Protein AF-A0A3L7AKA6-F1 (afdb_monomer_lite)

Sequence (116 aa):
MRHGKTFGLSLFLLAAGTGGALAQATVVTPLQQQYITAYVAQNPVPAATYGSEFDPTVGAVVPETVVLNQFAVRQEENRNWDGGQDAVRSMLYFVTPTQQTVLVEPGTRRVVYVMR

pLDDT: mean 75.62, std 17.77, range [39.47, 94.5]

Organism: NCBI:txid60216

Secondary structure (DSSP, 8-state):
-----------------------------HHHHHHHHHHHHHS--PBPP--TT----TTPBPPTTS--EE----TTS-SS--SSHHHHHT-EEEE-TTS-EEEE-TTT-BEEEEE-

Foldseek 3Di:
DDDDDDDDDDDPDPPPPPPDPDPDQPDQDPVLLVVVVVQCVVVPDDAWDDDPVDDQDAFGADDPSTDWAARDDDPPPPPDDDPNVPVRRQWIWHAHPVRWIFTAHPPRSGTNDIHD

Structure (mmCIF, N/CA/C/O backbone):
data_AF-A0A3L7AKA6-F1
#
_entry.id   AF-A0A3L7AKA6-F1
#
loop_
_atom_site.group_PDB
_atom_site.id
_atom_site.type_symbol
_atom_site.label_atom_id
_atom_site.label_alt_id
_atom_site.label_comp_id
_atom_site.label_asym_id
_atom_site.label_entity_id
_atom_site.label_seq_id
_atom_site.pdbx_PDB_ins_code
_atom_site.Cartn_x
_atom_site.Cartn_y
_atom_site.Cartn_z
_atom_site.occupancy
_atom_site.B_iso_or_equiv
_atom_site.auth_seq_id
_atom_site.auth_comp_id
_atom_site.auth_asym_id
_atom_site.auth_atom_id
_atom_site.pdbx_PDB_model_num
ATOM 1 N N . MET A 1 1 ? -1.048 -74.569 -35.627 1.00 39.47 1 MET A N 1
ATOM 2 C CA . MET A 1 1 ? 0.080 -74.972 -34.758 1.00 39.47 1 MET A CA 1
ATOM 3 C C . MET A 1 1 ? 0.859 -73.724 -34.345 1.00 39.47 1 MET A C 1
ATOM 5 O O . MET A 1 1 ? 1.254 -72.997 -35.239 1.00 39.47 1 MET A O 1
ATOM 9 N N . ARG A 1 2 ? 1.057 -73.546 -33.022 1.00 42.59 2 ARG A N 1
ATOM 10 C CA . ARG A 1 2 ? 2.069 -72.730 -32.289 1.00 42.59 2 ARG A CA 1
ATOM 11 C C . ARG A 1 2 ? 2.033 -71.195 -32.455 1.00 42.59 2 ARG A C 1
ATOM 13 O O . ARG A 1 2 ? 2.271 -70.686 -33.534 1.00 42.59 2 ARG A O 1
ATOM 20 N N . HIS A 1 3 ? 1.562 -70.484 -31.415 1.00 45.81 3 HIS A N 1
ATOM 21 C CA . HIS A 1 3 ? 2.339 -69.732 -30.387 1.00 45.81 3 HIS A CA 1
ATOM 22 C C . HIS A 1 3 ? 2.945 -68.435 -30.950 1.00 45.81 3 HIS A C 1
ATOM 24 O O . HIS A 1 3 ? 3.654 -68.492 -31.937 1.00 45.81 3 HIS A O 1
ATOM 30 N N . GLY A 1 4 ? 2.788 -67.233 -30.401 1.00 47.38 4 GLY A N 1
ATOM 31 C CA . GLY A 1 4 ? 2.322 -66.716 -29.114 1.00 47.38 4 GLY A CA 1
ATOM 32 C C . GLY A 1 4 ? 3.017 -65.353 -28.911 1.00 47.38 4 GLY A C 1
ATOM 33 O O . GLY A 1 4 ? 4.075 -65.156 -29.507 1.00 47.38 4 GLY A O 1
ATOM 34 N N . LYS A 1 5 ? 2.444 -64.432 -28.117 1.00 48.31 5 LYS A N 1
ATOM 35 C CA . LYS A 1 5 ? 3.134 -63.476 -27.209 1.00 48.31 5 LYS A CA 1
ATOM 36 C C . LYS A 1 5 ? 2.204 -62.329 -26.778 1.00 48.31 5 LYS A C 1
ATOM 38 O O . LYS A 1 5 ? 1.792 -61.494 -27.570 1.00 48.31 5 LYS A O 1
ATOM 43 N N . THR A 1 6 ? 1.921 -62.334 -25.482 1.00 60.50 6 THR A N 1
ATOM 44 C CA . THR A 1 6 ? 1.419 -61.263 -24.610 1.00 60.50 6 THR A CA 1
ATOM 45 C C . THR A 1 6 ? 2.328 -60.032 -24.596 1.00 60.50 6 THR A C 1
ATOM 47 O O . THR A 1 6 ? 3.526 -60.231 -24.456 1.00 60.50 6 THR A O 1
ATOM 50 N N . PHE A 1 7 ? 1.775 -58.813 -24.625 1.00 50.44 7 PHE A N 1
ATOM 51 C CA . PHE A 1 7 ? 2.332 -57.538 -24.110 1.00 50.44 7 PHE A CA 1
ATOM 52 C C . PHE A 1 7 ? 1.209 -56.482 -24.249 1.00 50.44 7 PHE A C 1
ATOM 54 O O . PHE A 1 7 ? 0.573 -56.445 -25.292 1.00 50.44 7 PHE A O 1
ATOM 61 N N . GLY A 1 8 ? 0.846 -55.617 -23.303 1.00 48.53 8 GLY A N 1
ATOM 62 C CA . GLY A 1 8 ? 1.309 -55.325 -21.951 1.00 48.53 8 GLY A CA 1
ATOM 63 C C . GLY A 1 8 ? 0.275 -54.411 -21.261 1.00 48.53 8 GLY A C 1
ATOM 64 O O . GLY A 1 8 ? -0.566 -53.807 -21.925 1.00 48.53 8 GLY A O 1
ATOM 65 N N . LEU A 1 9 ? 0.308 -54.346 -19.926 1.00 53.34 9 LEU A N 1
ATOM 66 C CA . LEU A 1 9 ? -0.502 -53.419 -19.127 1.00 53.34 9 LEU A CA 1
ATOM 67 C C . LEU A 1 9 ? -0.090 -51.967 -19.426 1.00 53.34 9 LEU A C 1
ATOM 69 O O . LEU A 1 9 ? 1.036 -51.577 -19.122 1.00 53.34 9 LEU A O 1
ATOM 73 N N . SER A 1 10 ? -1.006 -51.149 -19.940 1.00 51.91 10 SER A N 1
ATOM 74 C CA . SER A 1 10 ? -0.857 -49.691 -19.916 1.00 51.91 10 SER A CA 1
ATOM 75 C C . SER A 1 10 ? -1.377 -49.159 -18.582 1.00 51.91 10 SER A C 1
ATOM 77 O O . SER A 1 10 ? -2.581 -49.073 -18.352 1.00 51.91 10 SER A O 1
ATOM 79 N N . LEU A 1 11 ? -0.447 -48.823 -17.691 1.00 61.94 11 LEU A N 1
ATOM 80 C CA . LEU A 1 11 ? -0.711 -48.093 -16.458 1.00 61.94 11 LEU A CA 1
ATOM 81 C C . LEU A 1 11 ? -1.055 -46.636 -16.818 1.00 61.94 11 LEU A C 1
ATOM 83 O O . LEU A 1 11 ? -0.178 -45.870 -17.211 1.00 61.94 11 LEU A O 1
ATOM 87 N N . PHE A 1 12 ? -2.327 -46.249 -16.706 1.00 64.12 12 PHE A N 1
ATOM 88 C CA . PHE A 1 12 ? -2.735 -44.842 -16.745 1.00 64.12 12 PHE A CA 1
ATOM 89 C C . PHE A 1 12 ? -2.310 -44.183 -15.424 1.00 64.12 12 PHE A C 1
ATOM 91 O O . PHE A 1 12 ? -2.991 -44.303 -14.408 1.00 64.12 12 PHE A O 1
ATOM 98 N N . LEU A 1 13 ? -1.153 -43.518 -15.414 1.00 62.97 13 LEU A N 1
ATOM 99 C CA . LEU A 1 13 ? -0.748 -42.661 -14.301 1.00 62.97 13 LEU A CA 1
ATOM 100 C C . LEU A 1 13 ? -1.628 -41.401 -14.305 1.00 62.97 13 LEU A C 1
ATOM 102 O O . LEU A 1 13 ? -1.461 -40.521 -15.148 1.00 62.97 13 LEU A O 1
ATOM 106 N N . LEU A 1 14 ? -2.566 -41.316 -13.356 1.00 60.94 14 LEU A N 1
ATOM 107 C CA . LEU A 1 14 ? -3.240 -40.067 -13.001 1.00 60.94 14 LEU A CA 1
ATOM 108 C C . LEU A 1 14 ? -2.202 -39.124 -12.375 1.00 60.94 14 LEU A C 1
ATOM 110 O O . LEU A 1 14 ? -1.887 -39.221 -11.189 1.00 60.94 14 LEU A O 1
ATOM 114 N N . ALA A 1 15 ? -1.670 -38.200 -13.169 1.00 59.66 15 ALA A N 1
ATOM 115 C CA . ALA A 1 15 ? -0.958 -37.050 -12.637 1.00 59.66 15 ALA A CA 1
ATOM 116 C C . ALA A 1 15 ? -1.995 -36.079 -12.056 1.00 59.66 15 ALA A C 1
ATOM 118 O O . ALA A 1 15 ? -2.556 -35.243 -12.764 1.00 59.66 15 ALA A O 1
ATOM 119 N N . ALA A 1 16 ? -2.281 -36.211 -10.760 1.00 57.88 16 ALA A N 1
ATOM 120 C CA . ALA A 1 16 ? -2.965 -35.175 -10.001 1.00 57.88 16 ALA A CA 1
ATOM 121 C C . ALA A 1 16 ? -2.021 -33.968 -9.897 1.00 57.88 16 ALA A C 1
ATOM 123 O O . ALA A 1 16 ? -1.215 -33.854 -8.977 1.00 57.88 16 ALA A O 1
ATOM 124 N N . GLY A 1 17 ? -2.072 -33.093 -10.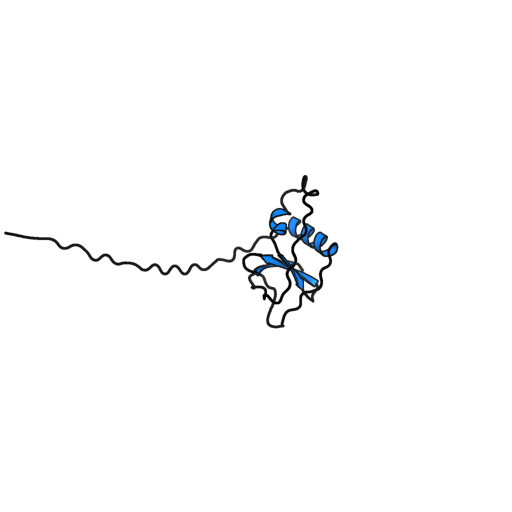899 1.00 52.66 17 GLY A N 1
ATOM 125 C CA . GLY A 1 17 ? -1.391 -31.811 -10.866 1.00 52.66 17 GLY A CA 1
ATOM 126 C C . GLY A 1 17 ? -2.106 -30.889 -9.889 1.00 52.66 17 GLY A C 1
ATOM 127 O O . GLY A 1 17 ? -3.002 -30.147 -10.278 1.00 52.66 17 GLY A O 1
ATOM 128 N N . THR A 1 18 ? -1.720 -30.909 -8.616 1.00 53.66 18 THR A N 1
ATOM 129 C CA . THR A 1 18 ? -1.999 -29.783 -7.722 1.00 53.66 18 THR A CA 1
ATOM 130 C C . THR A 1 18 ? -1.116 -28.623 -8.163 1.00 53.66 18 THR A C 1
ATOM 132 O O . THR A 1 18 ? 0.030 -28.495 -7.734 1.00 53.66 18 THR A O 1
ATOM 135 N N . GLY A 1 19 ? -1.631 -27.804 -9.078 1.00 48.94 19 GLY A N 1
ATOM 136 C CA . GLY A 1 19 ? -1.033 -26.523 -9.424 1.00 48.94 19 GLY A CA 1
ATOM 137 C C . GLY A 1 19 ? -1.149 -25.577 -8.234 1.00 48.94 19 GLY A C 1
ATOM 138 O O . GLY A 1 19 ? -2.153 -24.887 -8.083 1.00 48.94 19 GLY A O 1
ATOM 139 N N . GLY A 1 20 ? -0.138 -25.558 -7.368 1.00 48.19 20 GLY A N 1
ATOM 140 C CA . GLY A 1 20 ? 0.042 -24.467 -6.420 1.00 48.19 20 GLY A CA 1
ATOM 141 C C . GLY A 1 20 ? 0.395 -23.208 -7.204 1.00 48.19 20 GLY A C 1
ATOM 142 O O . GLY A 1 20 ? 1.470 -23.132 -7.796 1.00 48.19 20 GLY A O 1
ATOM 143 N N . ALA A 1 21 ? -0.511 -22.233 -7.248 1.00 54.56 21 ALA A N 1
ATOM 144 C CA . ALA A 1 21 ? -0.204 -20.915 -7.782 1.00 54.56 21 ALA A CA 1
ATOM 145 C C . ALA A 1 21 ? 0.854 -20.265 -6.877 1.00 54.56 21 ALA A C 1
ATOM 147 O O . ALA A 1 21 ? 0.551 -19.830 -5.765 1.00 54.56 21 ALA A O 1
ATOM 148 N N . LEU A 1 22 ? 2.108 -20.240 -7.329 1.00 41.81 22 LEU A N 1
ATOM 149 C CA . LEU A 1 22 ? 3.159 -19.472 -6.673 1.00 41.81 22 LEU A CA 1
ATOM 150 C C . LEU A 1 22 ? 2.824 -17.989 -6.857 1.00 41.81 22 LEU A C 1
ATOM 152 O O . LEU A 1 22 ? 2.813 -17.488 -7.981 1.00 41.81 22 LEU A O 1
ATOM 156 N N . ALA A 1 23 ? 2.514 -17.306 -5.755 1.00 49.56 23 ALA A N 1
ATOM 157 C CA . ALA A 1 23 ? 2.336 -15.863 -5.730 1.00 49.56 23 ALA A CA 1
ATOM 158 C C . ALA A 1 23 ? 3.661 -15.204 -6.138 1.00 49.56 23 ALA A C 1
ATOM 160 O O . ALA A 1 23 ? 4.628 -15.194 -5.379 1.00 49.56 23 ALA A O 1
ATOM 161 N N . GLN A 1 24 ? 3.724 -14.698 -7.365 1.00 46.44 24 GLN A N 1
ATOM 162 C CA . GLN A 1 24 ? 4.840 -13.881 -7.822 1.00 46.44 24 GLN A CA 1
ATOM 163 C C . GLN A 1 24 ? 4.672 -12.521 -7.144 1.00 46.44 24 GLN A C 1
ATOM 165 O O . GLN A 1 24 ? 3.731 -11.792 -7.443 1.00 46.44 24 GLN A O 1
ATOM 170 N N . ALA A 1 25 ? 5.521 -12.212 -6.163 1.00 54.34 25 ALA A N 1
ATOM 171 C CA . ALA A 1 25 ? 5.508 -10.909 -5.512 1.00 54.34 25 ALA A CA 1
ATOM 172 C C . ALA A 1 25 ? 5.848 -9.842 -6.561 1.00 54.34 25 ALA A C 1
ATOM 174 O O . ALA A 1 25 ? 6.983 -9.775 -7.036 1.00 54.34 25 ALA A O 1
ATOM 175 N N . THR A 1 26 ? 4.863 -9.036 -6.958 1.00 62.00 26 THR A N 1
ATOM 176 C CA . THR A 1 26 ? 5.085 -7.937 -7.897 1.00 62.00 26 THR A CA 1
ATOM 177 C C . THR A 1 26 ? 6.058 -6.944 -7.272 1.00 62.00 26 THR A C 1
ATOM 179 O O . THR A 1 26 ? 5.754 -6.304 -6.265 1.00 62.00 26 THR A O 1
ATOM 182 N N . VAL A 1 27 ? 7.252 -6.833 -7.852 1.00 67.69 27 VAL A N 1
ATOM 183 C CA . VAL A 1 27 ? 8.290 -5.919 -7.370 1.00 67.69 27 VAL A CA 1
ATOM 184 C C . VAL A 1 27 ? 7.886 -4.492 -7.734 1.00 67.69 27 VAL A C 1
ATOM 186 O O . VAL A 1 27 ? 7.976 -4.096 -8.893 1.00 67.69 27 VAL A O 1
ATOM 189 N N . VAL A 1 28 ? 7.445 -3.719 -6.741 1.00 77.06 28 VAL A N 1
ATOM 190 C CA . VAL A 1 28 ? 7.186 -2.281 -6.898 1.00 77.06 28 VAL A CA 1
ATOM 191 C C . VAL A 1 28 ? 8.512 -1.527 -6.814 1.00 77.06 28 VAL A C 1
ATOM 193 O O . VAL A 1 28 ? 9.177 -1.537 -5.773 1.00 77.06 28 VAL A O 1
ATOM 196 N N . THR A 1 29 ? 8.907 -0.870 -7.903 1.00 82.75 29 THR A N 1
ATOM 197 C CA . THR A 1 29 ? 10.188 -0.152 -7.992 1.00 82.75 29 THR A CA 1
ATOM 198 C C . THR A 1 29 ? 10.166 1.157 -7.190 1.00 82.75 29 THR A C 1
ATOM 200 O O . THR A 1 29 ? 9.097 1.727 -6.971 1.00 82.75 29 THR A O 1
ATOM 203 N N . PRO A 1 30 ? 11.323 1.708 -6.778 1.00 84.62 30 PRO A N 1
ATOM 204 C CA . PRO A 1 30 ? 11.365 2.993 -6.069 1.00 84.62 30 PRO A CA 1
ATOM 205 C C . PRO A 1 30 ? 10.692 4.148 -6.831 1.00 84.62 30 PRO A C 1
ATOM 207 O O . PRO A 1 30 ? 9.996 4.965 -6.233 1.00 84.62 30 PRO A O 1
ATOM 210 N N . LEU A 1 31 ? 10.837 4.190 -8.162 1.00 81.19 31 LEU A N 1
ATOM 211 C CA . LEU A 1 31 ? 10.188 5.199 -9.006 1.00 81.19 31 LEU A CA 1
ATOM 212 C C . LEU A 1 31 ? 8.656 5.058 -8.985 1.00 81.19 31 LEU A C 1
ATOM 214 O O . LEU A 1 31 ? 7.936 6.054 -8.934 1.00 81.19 31 LEU A O 1
ATOM 218 N N . GLN A 1 32 ? 8.151 3.821 -8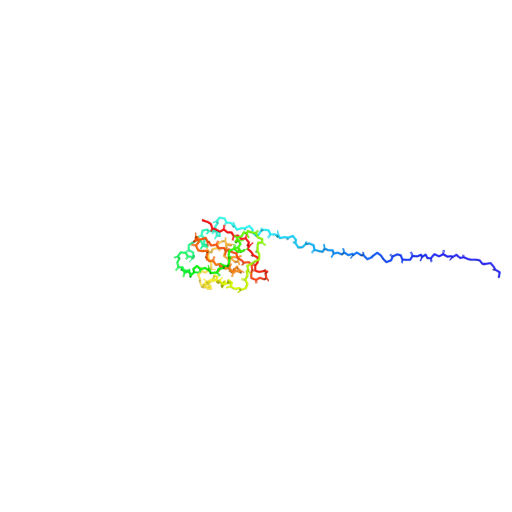.976 1.00 80.06 32 GLN A N 1
ATOM 219 C CA . GLN A 1 32 ? 6.719 3.549 -8.826 1.00 80.06 32 GLN A CA 1
ATOM 220 C C . GLN A 1 32 ? 6.201 3.983 -7.461 1.00 80.06 32 GLN A C 1
ATOM 222 O O . GLN A 1 32 ? 5.127 4.574 -7.383 1.00 80.06 32 GLN A O 1
ATOM 227 N N . GLN A 1 33 ? 6.971 3.740 -6.398 1.00 86.00 33 GLN A N 1
ATOM 228 C CA . GLN A 1 33 ? 6.602 4.180 -5.053 1.00 86.00 33 GLN A CA 1
ATOM 229 C C . GLN A 1 33 ? 6.454 5.702 -5.000 1.00 86.00 33 GLN A C 1
ATOM 231 O O . GLN A 1 33 ? 5.431 6.195 -4.536 1.00 86.00 33 GLN A O 1
ATOM 236 N N . GLN A 1 34 ? 7.413 6.445 -5.560 1.00 86.19 34 GLN A N 1
ATOM 237 C CA . GLN A 1 34 ? 7.338 7.906 -5.622 1.00 86.19 34 GLN A CA 1
ATOM 238 C C . GLN A 1 34 ? 6.077 8.389 -6.354 1.00 86.19 34 GLN A C 1
ATOM 240 O O . GLN A 1 34 ? 5.396 9.295 -5.870 1.00 86.19 34 GLN A O 1
ATOM 245 N N . TYR A 1 35 ? 5.751 7.772 -7.492 1.00 83.94 35 TYR A N 1
ATOM 246 C CA . TYR A 1 35 ? 4.551 8.106 -8.258 1.00 83.94 35 TYR A CA 1
ATOM 247 C C . TYR A 1 35 ? 3.269 7.840 -7.462 1.00 83.94 35 TYR A C 1
ATOM 249 O O . TYR A 1 35 ? 2.411 8.715 -7.375 1.00 83.94 35 TYR A O 1
ATOM 257 N N . ILE A 1 36 ? 3.150 6.659 -6.851 1.00 85.88 36 ILE A N 1
ATOM 258 C CA . ILE A 1 36 ? 1.973 6.275 -6.063 1.00 85.88 36 ILE A CA 1
ATOM 259 C C . ILE A 1 36 ? 1.792 7.229 -4.880 1.00 85.88 36 ILE A C 1
ATOM 261 O O . ILE A 1 36 ? 0.694 7.749 -4.690 1.00 85.88 36 ILE A O 1
ATOM 265 N N . THR A 1 37 ? 2.859 7.517 -4.131 1.00 87.50 37 THR A N 1
ATOM 266 C CA . THR A 1 37 ? 2.812 8.460 -3.005 1.00 87.50 37 THR A CA 1
ATOM 267 C C . THR A 1 37 ? 2.353 9.843 -3.460 1.00 87.50 37 THR A C 1
ATOM 269 O O . THR A 1 37 ? 1.441 10.419 -2.865 1.00 87.50 37 THR A O 1
ATOM 272 N N . ALA A 1 38 ? 2.935 10.369 -4.543 1.00 86.75 38 ALA A N 1
ATOM 273 C CA . ALA A 1 38 ? 2.554 11.670 -5.086 1.00 86.75 38 ALA A CA 1
ATOM 274 C C . ALA A 1 38 ? 1.098 11.688 -5.580 1.00 86.75 38 ALA A C 1
ATOM 276 O O . ALA A 1 38 ? 0.397 12.681 -5.381 1.00 86.75 38 ALA A O 1
ATOM 277 N N . TYR A 1 39 ? 0.636 10.602 -6.203 1.00 86.25 39 TYR A N 1
ATOM 278 C CA . TYR A 1 39 ? -0.729 10.478 -6.702 1.00 86.25 39 TYR A CA 1
ATOM 279 C C . TYR A 1 39 ? -1.750 10.437 -5.560 1.00 86.25 39 TYR A C 1
ATOM 281 O O . TYR A 1 39 ? -2.722 11.191 -5.592 1.00 86.25 39 TYR A O 1
ATOM 289 N N . VAL A 1 40 ? -1.536 9.592 -4.547 1.00 88.25 40 VAL A N 1
ATOM 290 C CA . VAL A 1 40 ? -2.465 9.436 -3.412 1.00 88.25 40 VAL A CA 1
ATOM 291 C C . VAL A 1 40 ? -2.545 10.720 -2.586 1.00 88.25 40 VAL A C 1
ATOM 293 O O . VAL A 1 40 ? -3.629 11.087 -2.137 1.00 88.25 40 VAL A O 1
ATOM 296 N N . ALA A 1 41 ? -1.436 11.454 -2.447 1.00 87.88 41 ALA A N 1
ATOM 297 C CA . ALA A 1 41 ? -1.430 12.757 -1.782 1.00 87.88 41 ALA A CA 1
ATOM 298 C C . ALA A 1 41 ? -2.282 13.811 -2.518 1.00 87.88 41 ALA A C 1
ATOM 300 O O . ALA A 1 41 ? -2.926 14.639 -1.879 1.00 87.88 41 ALA A O 1
ATOM 301 N N . GLN A 1 42 ? -2.298 13.778 -3.854 1.00 88.00 42 GLN A N 1
ATOM 302 C CA . GLN A 1 42 ? -3.098 14.687 -4.685 1.00 88.00 42 GLN A CA 1
ATOM 303 C C . GLN A 1 42 ? -4.562 14.241 -4.818 1.00 88.00 42 GLN A C 1
ATOM 305 O O . GLN A 1 42 ? -5.435 15.070 -5.060 1.00 88.00 42 GLN A O 1
ATOM 310 N N . ASN A 1 43 ? -4.832 12.944 -4.647 1.00 86.94 43 ASN A N 1
ATOM 311 C CA . ASN A 1 43 ? -6.147 12.327 -4.809 1.00 86.94 43 ASN A CA 1
ATOM 312 C C . ASN A 1 43 ? -6.541 11.587 -3.520 1.00 86.94 43 ASN A C 1
ATOM 314 O O . ASN A 1 43 ? -6.541 10.349 -3.497 1.00 86.94 43 ASN A O 1
ATOM 318 N N . PRO A 1 44 ? -6.849 12.318 -2.433 1.00 85.81 44 PRO A N 1
ATOM 319 C CA . PRO A 1 44 ? -7.188 11.698 -1.164 1.00 85.81 44 PRO A CA 1
ATOM 320 C C . PRO A 1 44 ? -8.465 10.869 -1.305 1.00 85.81 44 PRO A C 1
ATOM 322 O O . PRO A 1 44 ? -9.500 11.356 -1.762 1.00 85.81 44 PRO A O 1
ATOM 325 N N . VAL A 1 45 ? -8.389 9.611 -0.879 1.00 88.69 45 VAL A N 1
ATOM 326 C CA . VAL A 1 45 ? -9.534 8.699 -0.804 1.00 88.69 45 VAL A CA 1
ATOM 327 C C . VAL A 1 45 ? -9.882 8.421 0.659 1.00 88.69 45 VAL A C 1
ATOM 329 O O . VAL A 1 45 ? -8.984 8.428 1.506 1.00 88.69 45 VAL A O 1
ATOM 332 N N . PRO A 1 46 ? -11.161 8.166 0.990 1.00 89.62 46 PRO A N 1
ATOM 333 C CA . PRO A 1 46 ? -11.538 7.737 2.330 1.00 89.62 46 PRO A CA 1
ATOM 334 C C . PRO A 1 46 ? -10.791 6.465 2.739 1.00 89.62 46 PRO A C 1
ATOM 336 O O . PRO A 1 46 ? -10.584 5.565 1.920 1.00 89.62 46 PRO A O 1
ATOM 339 N N . ALA A 1 47 ? -10.423 6.374 4.017 1.00 90.25 47 ALA A N 1
ATOM 340 C CA . ALA A 1 47 ? -9.867 5.145 4.564 1.00 90.25 47 ALA A CA 1
ATOM 341 C C . ALA A 1 47 ? -10.892 4.005 4.450 1.00 90.25 47 ALA A C 1
ATOM 343 O O . ALA A 1 47 ? -12.077 4.173 4.754 1.00 90.25 47 ALA A O 1
ATOM 344 N N . ALA A 1 48 ? -10.431 2.839 4.012 1.00 91.06 48 ALA A N 1
ATOM 345 C CA . ALA A 1 48 ? -11.257 1.657 3.885 1.00 91.06 48 ALA A CA 1
ATOM 346 C C . ALA A 1 48 ? -11.707 1.150 5.257 1.00 91.06 48 ALA A C 1
ATOM 348 O O . ALA A 1 48 ? -10.955 1.168 6.232 1.00 91.06 48 ALA A O 1
ATOM 349 N N . THR A 1 49 ? -12.934 0.637 5.301 1.00 91.00 49 THR A N 1
ATOM 350 C CA . THR A 1 49 ? -13.473 -0.066 6.465 1.00 91.00 49 THR A CA 1
ATOM 351 C C . THR A 1 49 ? -13.396 -1.568 6.226 1.00 91.00 49 THR A C 1
ATOM 353 O O . THR A 1 49 ? -13.876 -2.067 5.210 1.00 91.00 49 THR A O 1
ATOM 356 N N . TYR A 1 50 ? -12.796 -2.289 7.167 1.00 89.75 50 TYR A N 1
ATOM 357 C CA . TYR A 1 50 ? -12.723 -3.747 7.180 1.00 89.75 50 TYR A CA 1
ATOM 358 C C . TYR A 1 50 ? -12.720 -4.256 8.622 1.00 89.75 50 TYR A C 1
ATOM 360 O O . TYR A 1 50 ? -12.394 -3.519 9.551 1.00 89.75 50 TYR A O 1
ATOM 368 N N . GLY A 1 51 ? -13.145 -5.507 8.809 1.00 83.81 51 GLY A N 1
ATOM 369 C CA . GLY A 1 51 ? -13.184 -6.139 10.127 1.00 83.81 51 GLY A CA 1
ATOM 370 C C . GLY A 1 51 ? -11.788 -6.449 10.668 1.00 83.81 51 GLY A C 1
ATOM 371 O O . GLY A 1 51 ? -10.834 -6.568 9.903 1.00 83.81 51 GLY A O 1
ATOM 372 N N . SER A 1 52 ? -11.693 -6.635 11.986 1.00 82.56 52 SER A N 1
ATOM 373 C CA . SER A 1 52 ? -10.441 -6.930 12.703 1.00 82.56 52 SER A CA 1
ATOM 374 C C . SER A 1 52 ? -9.749 -8.226 12.267 1.00 82.56 52 SER A C 1
ATOM 376 O O . SER A 1 52 ? -8.555 -8.377 12.482 1.00 82.56 52 SER A O 1
ATOM 378 N N . GLU A 1 53 ? -10.487 -9.133 11.627 1.00 87.38 53 GLU A N 1
ATOM 379 C CA . GLU A 1 53 ? -9.977 -10.409 11.111 1.00 87.38 53 GLU A CA 1
ATOM 380 C C . GLU A 1 53 ? -9.146 -10.251 9.826 1.00 87.38 53 GLU A C 1
ATOM 382 O O . GLU A 1 53 ? -8.469 -11.189 9.406 1.00 87.38 53 GLU A O 1
ATOM 387 N N . PHE A 1 54 ? -9.218 -9.091 9.162 1.00 90.62 54 PHE A N 1
ATOM 388 C CA . PHE A 1 54 ? -8.463 -8.826 7.943 1.00 90.62 54 PHE A CA 1
ATOM 389 C C . PHE A 1 54 ? -7.231 -7.967 8.237 1.00 90.62 54 PHE A C 1
ATOM 391 O O . PHE A 1 54 ? -7.348 -6.795 8.594 1.00 90.62 54 PHE A O 1
ATOM 398 N N . ASP A 1 55 ? -6.053 -8.547 8.009 1.00 91.69 55 ASP A N 1
ATOM 399 C CA . ASP A 1 55 ? -4.769 -7.853 8.067 1.00 91.69 55 ASP A CA 1
ATOM 400 C C . ASP A 1 55 ? -4.196 -7.672 6.646 1.00 91.69 55 ASP A C 1
ATOM 402 O O . ASP A 1 55 ? -3.933 -8.669 5.958 1.00 91.69 55 ASP A O 1
ATOM 406 N N . PRO A 1 56 ? -4.013 -6.429 6.159 1.00 90.88 56 PRO A N 1
ATOM 407 C CA . PRO A 1 56 ? -3.549 -6.160 4.803 1.00 90.88 56 PRO A CA 1
ATOM 408 C C . PRO A 1 56 ? -2.041 -6.405 4.669 1.00 90.88 56 PRO A C 1
ATOM 410 O O . PRO A 1 56 ? -1.237 -5.477 4.617 1.00 90.88 56 PRO A O 1
ATOM 413 N N . THR A 1 57 ? -1.654 -7.674 4.583 1.00 92.62 57 THR A N 1
ATOM 414 C CA . THR A 1 57 ? -0.278 -8.127 4.334 1.00 92.62 57 THR A CA 1
ATOM 415 C C . THR A 1 57 ? -0.114 -8.651 2.911 1.00 92.62 57 THR A C 1
ATOM 417 O O . THR A 1 57 ? -1.079 -9.056 2.268 1.00 92.62 57 THR A O 1
ATOM 420 N N . VAL A 1 58 ? 1.115 -8.641 2.383 1.00 90.75 58 VAL A N 1
ATOM 421 C CA . VAL A 1 58 ? 1.397 -9.134 1.023 1.00 90.75 58 VAL A CA 1
ATOM 422 C C . VAL A 1 58 ? 0.961 -10.595 0.882 1.00 90.75 58 VAL A C 1
ATOM 424 O O . VAL A 1 58 ? 1.308 -11.442 1.699 1.00 90.75 58 VAL A O 1
ATOM 427 N N . GLY A 1 59 ? 0.199 -10.885 -0.172 1.00 89.06 59 GLY A N 1
ATOM 428 C CA . GLY A 1 59 ? -0.403 -12.188 -0.450 1.00 89.06 59 GLY A CA 1
ATOM 429 C C . GLY A 1 59 ? -1.819 -12.367 0.109 1.00 89.06 59 GLY A C 1
ATOM 430 O O . GLY A 1 59 ? -2.527 -13.259 -0.372 1.00 89.06 59 GLY A O 1
ATOM 431 N N . ALA A 1 60 ? -2.258 -11.524 1.053 1.00 92.19 60 ALA A N 1
ATOM 432 C CA . ALA A 1 60 ? -3.611 -11.565 1.606 1.00 92.19 60 ALA A CA 1
ATOM 433 C C . ALA A 1 60 ? -4.661 -11.260 0.529 1.00 92.19 60 ALA A C 1
ATOM 435 O O . ALA A 1 60 ? -4.421 -10.464 -0.378 1.00 92.19 60 ALA A O 1
ATOM 436 N N . VAL A 1 61 ? -5.832 -11.889 0.624 1.00 94.25 61 VAL A N 1
ATOM 437 C CA . VAL A 1 61 ? -6.960 -11.623 -0.280 1.00 94.25 61 VAL A CA 1
ATOM 438 C C . VAL A 1 61 ? -7.855 -10.572 0.358 1.00 94.25 61 VAL A C 1
ATOM 440 O O . VAL A 1 61 ? -8.334 -10.757 1.474 1.00 94.25 61 VAL A O 1
ATOM 443 N N . VAL A 1 62 ? -8.077 -9.471 -0.353 1.00 94.50 62 VAL A N 1
ATOM 444 C CA . VAL A 1 62 ? -8.878 -8.352 0.134 1.00 94.50 62 VAL A CA 1
ATOM 445 C C . VAL A 1 62 ? -10.371 -8.710 0.076 1.00 94.50 62 VAL A C 1
ATOM 447 O O . VAL A 1 62 ? -10.874 -9.003 -1.018 1.00 94.50 62 VAL A O 1
ATOM 450 N N . PRO A 1 63 ? -11.110 -8.637 1.201 1.00 94.19 63 PRO A N 1
ATOM 451 C CA . PRO A 1 63 ? -12.544 -8.920 1.244 1.00 94.19 63 PRO A CA 1
ATOM 452 C C . PRO A 1 63 ? -13.335 -8.043 0.278 1.00 94.19 63 PRO A C 1
ATOM 454 O O . PRO A 1 63 ? -12.987 -6.883 0.071 1.00 94.19 63 PRO A O 1
ATOM 457 N N . GLU A 1 64 ? -14.429 -8.554 -0.284 1.00 91.81 64 GLU A N 1
ATOM 458 C CA . GLU A 1 64 ? -15.291 -7.802 -1.214 1.00 91.81 64 GLU A CA 1
ATOM 459 C C . GLU A 1 64 ? -15.962 -6.579 -0.574 1.00 91.81 64 GLU A C 1
ATOM 461 O O . GLU A 1 64 ? -16.328 -5.638 -1.272 1.00 91.81 64 GLU A O 1
ATOM 466 N N . THR A 1 65 ? -16.061 -6.557 0.757 1.00 90.25 65 THR A N 1
ATOM 467 C CA . THR A 1 65 ? -16.558 -5.414 1.535 1.00 90.25 65 THR A CA 1
ATOM 468 C C . THR A 1 65 ? -15.633 -4.199 1.473 1.00 90.25 65 THR A C 1
ATOM 470 O O . THR A 1 65 ? -16.077 -3.078 1.720 1.00 90.25 65 THR A O 1
ATOM 473 N N . VAL A 1 66 ? -14.355 -4.397 1.135 1.00 93.81 66 VAL A N 1
ATOM 474 C CA . VAL A 1 66 ? -13.387 -3.312 0.971 1.00 93.81 66 VAL A CA 1
ATOM 475 C C . VAL A 1 66 ? -13.547 -2.694 -0.410 1.00 93.81 66 VAL A C 1
ATOM 477 O O . VAL A 1 66 ? -13.331 -3.345 -1.441 1.00 93.81 66 VAL A O 1
ATOM 480 N N . VAL A 1 67 ? -13.873 -1.404 -0.410 1.00 92.50 67 VAL A N 1
ATOM 481 C CA . VAL A 1 67 ? -13.925 -0.583 -1.617 1.00 92.50 67 VAL A CA 1
ATOM 482 C C . VAL A 1 67 ? -12.506 -0.344 -2.122 1.00 92.50 67 VAL A C 1
ATOM 484 O O . VAL A 1 67 ? -11.647 0.157 -1.397 1.00 92.50 67 VAL A O 1
ATOM 487 N N . LEU A 1 68 ? -12.276 -0.711 -3.380 1.00 93.06 68 LEU A N 1
ATOM 488 C CA . LEU A 1 68 ? -11.005 -0.539 -4.069 1.00 93.06 68 LEU A CA 1
ATOM 489 C C . LEU A 1 68 ? -11.109 0.598 -5.087 1.00 93.06 68 LEU A C 1
ATOM 491 O O . LEU A 1 68 ? -12.093 0.698 -5.818 1.00 93.06 68 LEU A O 1
ATOM 495 N N . ASN A 1 69 ? -10.074 1.426 -5.149 1.00 92.00 69 ASN A N 1
ATOM 496 C CA . ASN A 1 69 ? -9.937 2.547 -6.070 1.00 92.00 69 ASN A CA 1
ATOM 497 C C . ASN A 1 69 ? -8.973 2.188 -7.206 1.00 92.00 69 ASN A C 1
ATOM 499 O O . ASN A 1 69 ? -8.121 1.313 -7.061 1.00 92.00 69 ASN A O 1
ATOM 503 N N . GLN A 1 70 ? -9.103 2.878 -8.335 1.00 88.62 70 GLN A N 1
ATOM 504 C CA . GLN A 1 70 ? -8.209 2.751 -9.487 1.00 88.62 70 GLN A CA 1
ATOM 505 C C . GLN A 1 70 ? -7.382 4.022 -9.645 1.00 88.62 70 GLN A C 1
ATOM 507 O O . GLN A 1 70 ? -7.870 5.123 -9.381 1.00 88.62 70 GLN A O 1
ATOM 512 N N . PHE A 1 71 ? -6.141 3.881 -10.101 1.00 83.25 71 PHE A N 1
ATOM 513 C CA . PHE A 1 71 ? -5.325 5.032 -10.469 1.00 83.25 71 PHE A CA 1
ATOM 514 C C . PHE A 1 71 ? -5.885 5.674 -11.745 1.00 83.25 71 PHE A C 1
ATOM 516 O O . PHE A 1 71 ? -5.918 5.057 -12.811 1.00 83.25 71 PHE A O 1
ATOM 523 N N . ALA A 1 72 ? -6.328 6.926 -11.647 1.00 73.69 72 ALA A N 1
ATOM 524 C CA . ALA A 1 72 ? -6.781 7.704 -12.786 1.00 73.69 72 ALA A CA 1
ATOM 525 C C . ALA A 1 72 ? -5.558 8.194 -13.561 1.00 73.69 72 ALA A C 1
ATOM 527 O O . ALA A 1 72 ? -4.879 9.134 -13.155 1.00 73.69 72 ALA A O 1
ATOM 528 N N . VAL A 1 73 ? -5.270 7.567 -14.699 1.00 61.59 73 VAL A N 1
ATOM 529 C CA . VAL A 1 73 ? -4.218 8.060 -15.591 1.00 61.59 73 VAL A CA 1
ATOM 530 C C . VAL A 1 73 ? -4.840 8.875 -16.707 1.00 61.59 73 VAL A C 1
ATOM 532 O O . VAL A 1 73 ? -5.563 8.343 -17.554 1.00 61.59 73 VAL A O 1
ATOM 535 N N . ARG A 1 74 ? -4.526 10.174 -16.734 1.00 55.53 74 ARG A N 1
ATOM 536 C CA . ARG A 1 74 ? -4.835 11.029 -17.883 1.00 55.53 74 ARG A CA 1
ATOM 537 C C . ARG A 1 74 ? -3.972 10.555 -19.053 1.00 55.53 74 ARG A C 1
ATOM 539 O O . ARG A 1 74 ? -2.749 10.621 -18.991 1.00 55.53 74 ARG A O 1
ATOM 546 N N . GLN A 1 75 ? -4.609 10.060 -20.117 1.00 50.59 75 GLN A N 1
ATOM 547 C CA . GLN A 1 75 ? -3.921 9.521 -21.303 1.00 50.59 75 GLN A CA 1
ATOM 548 C C . GLN A 1 75 ? -2.979 10.532 -21.984 1.00 50.59 75 GLN A C 1
ATOM 550 O O . GLN A 1 75 ? -2.085 10.138 -22.724 1.00 50.59 75 GLN A O 1
ATOM 555 N N . GLU A 1 76 ? -3.168 11.826 -21.733 1.00 50.53 76 GLU A N 1
ATOM 556 C CA . GLU A 1 76 ? -2.498 12.920 -22.441 1.00 50.53 76 GLU A CA 1
ATOM 557 C C . GLU A 1 76 ? -1.164 13.348 -21.800 1.00 50.53 76 GLU A C 1
ATOM 559 O O . GLU A 1 76 ? -0.340 13.976 -22.460 1.00 50.53 76 GLU A O 1
ATOM 564 N N . GLU A 1 77 ? -0.909 12.975 -20.541 1.00 50.94 77 GLU A N 1
ATOM 565 C CA . GLU A 1 77 ? 0.273 13.409 -19.771 1.00 50.94 77 GLU A CA 1
ATOM 566 C C . GLU A 1 77 ? 1.485 12.466 -19.928 1.00 50.94 77 GLU A C 1
ATOM 568 O O . GLU A 1 77 ? 2.561 12.708 -19.390 1.00 50.94 77 GLU A O 1
ATOM 573 N N . ASN A 1 78 ? 1.343 11.386 -20.703 1.00 46.09 78 ASN A N 1
ATOM 574 C CA . ASN A 1 78 ? 2.272 10.255 -20.693 1.00 46.09 78 ASN A CA 1
ATOM 575 C C . ASN A 1 78 ? 2.991 10.026 -22.037 1.00 46.09 78 ASN A C 1
ATOM 577 O O . ASN A 1 78 ? 2.945 8.934 -22.597 1.00 46.09 78 ASN A O 1
ATOM 581 N N . ARG A 1 79 ? 3.649 11.054 -22.591 1.00 54.09 79 ARG A N 1
ATOM 582 C CA . ARG A 1 79 ? 4.558 10.866 -23.748 1.00 54.09 79 ARG A CA 1
ATOM 583 C C . ARG A 1 79 ? 6.047 10.870 -23.396 1.00 54.09 79 ARG A C 1
ATOM 585 O O . ARG A 1 79 ? 6.851 10.621 -24.283 1.00 54.09 79 ARG A O 1
ATOM 592 N N . ASN A 1 80 ? 6.420 11.157 -22.146 1.00 49.50 80 ASN A N 1
ATOM 593 C CA . ASN A 1 80 ? 7.820 11.414 -21.786 1.00 49.50 80 ASN A CA 1
ATOM 594 C C . ASN A 1 80 ? 8.280 10.769 -20.462 1.00 49.50 80 ASN A C 1
ATOM 596 O O . ASN A 1 80 ? 9.216 11.272 -19.846 1.00 49.50 80 ASN A O 1
ATOM 600 N N . TRP A 1 81 ? 7.625 9.702 -19.987 1.00 49.81 81 TRP A N 1
ATOM 601 C CA . TRP A 1 81 ? 7.945 9.087 -18.690 1.00 49.81 81 TRP A CA 1
ATOM 602 C C . TRP A 1 81 ? 8.341 7.604 -18.818 1.00 49.81 81 TRP A C 1
ATOM 604 O O . TRP A 1 81 ? 7.594 6.784 -19.345 1.00 49.81 81 TRP A O 1
ATOM 614 N N . ASP A 1 82 ? 9.533 7.279 -18.316 1.00 54.12 82 ASP A N 1
ATOM 615 C CA . ASP A 1 82 ? 10.315 6.046 -18.506 1.00 54.12 82 ASP A CA 1
ATOM 616 C C . ASP A 1 82 ? 9.789 4.827 -17.701 1.00 54.12 82 ASP A C 1
ATOM 618 O O . ASP A 1 82 ? 10.407 4.346 -16.757 1.00 54.12 82 ASP A O 1
ATOM 622 N N . GLY A 1 83 ? 8.601 4.313 -18.039 1.00 53.16 83 GLY A N 1
ATOM 623 C CA . GLY A 1 83 ? 8.242 2.907 -17.755 1.00 53.16 83 GLY A CA 1
ATOM 624 C C . GLY A 1 83 ? 7.700 2.552 -16.359 1.00 53.16 83 GLY A C 1
ATOM 625 O O . GLY A 1 83 ? 7.426 1.385 -16.086 1.00 53.16 83 GLY A O 1
ATOM 626 N N . GLY A 1 84 ? 7.483 3.523 -15.466 1.00 54.94 84 GLY A N 1
ATOM 627 C CA . GLY A 1 84 ? 6.914 3.254 -14.133 1.00 54.94 84 GLY A CA 1
ATOM 628 C C . GLY A 1 84 ? 5.386 3.084 -14.086 1.00 54.94 84 GLY A C 1
ATOM 629 O O . GLY A 1 84 ? 4.874 2.397 -13.203 1.00 54.94 84 GLY A O 1
ATOM 630 N N . GLN A 1 85 ? 4.637 3.696 -15.007 1.00 56.28 85 GLN A N 1
ATOM 631 C CA . GLN A 1 85 ? 3.193 3.913 -14.828 1.00 56.28 85 GLN A CA 1
ATOM 632 C C . GLN A 1 85 ? 2.320 2.731 -15.268 1.00 56.28 85 GLN A C 1
ATOM 634 O O . GLN A 1 85 ? 1.263 2.512 -14.683 1.00 56.28 85 GLN A O 1
ATOM 639 N N . ASP A 1 86 ? 2.739 1.939 -16.255 1.00 59.72 86 ASP A N 1
ATOM 640 C CA . ASP A 1 86 ? 1.875 0.917 -16.867 1.00 59.72 86 ASP A CA 1
ATOM 641 C C . ASP A 1 86 ? 1.514 -0.232 -15.917 1.00 59.72 86 ASP A C 1
ATOM 643 O O . ASP A 1 86 ? 0.385 -0.727 -15.930 1.00 59.72 86 ASP A O 1
ATOM 647 N N . ALA A 1 87 ? 2.436 -0.603 -15.025 1.00 60.25 87 ALA A N 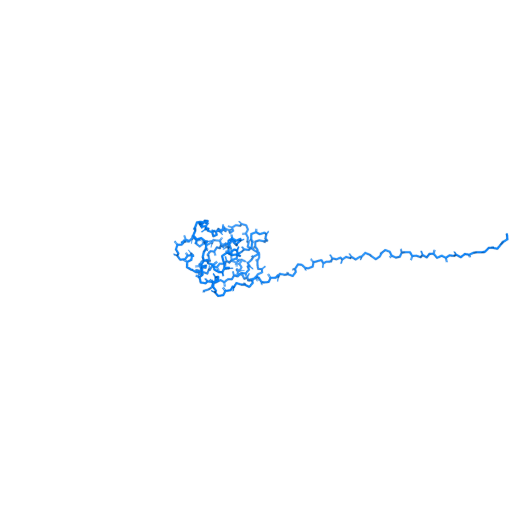1
ATOM 648 C CA . ALA A 1 87 ? 2.150 -1.590 -13.988 1.00 60.25 87 ALA A CA 1
ATOM 649 C C . ALA A 1 87 ? 1.191 -1.035 -12.921 1.00 60.25 87 ALA A C 1
ATOM 651 O O . ALA A 1 87 ? 0.293 -1.746 -12.481 1.00 60.25 87 ALA A O 1
ATOM 652 N N . VAL A 1 88 ? 1.330 0.243 -12.546 1.00 66.38 88 VAL A N 1
ATOM 653 C CA . VAL A 1 88 ? 0.481 0.893 -11.530 1.00 66.38 88 VAL A CA 1
ATOM 654 C C . VAL A 1 88 ? -0.932 1.146 -12.062 1.00 66.38 88 VAL A C 1
ATOM 656 O O . VAL A 1 88 ? -1.902 0.983 -11.329 1.00 66.38 88 VAL A O 1
ATOM 659 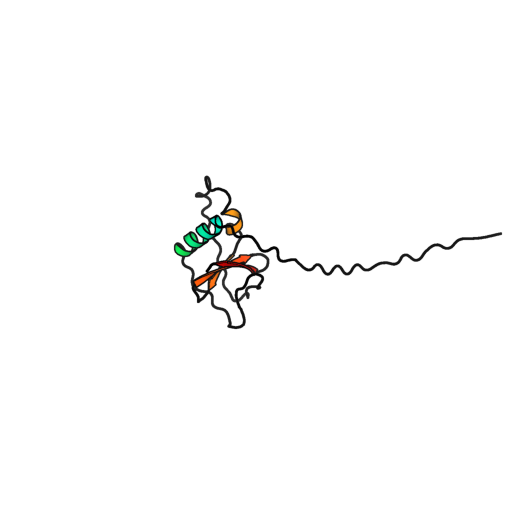N N . ARG A 1 89 ? -1.074 1.458 -13.356 1.00 67.56 89 ARG A N 1
ATOM 660 C CA . ARG A 1 89 ? -2.370 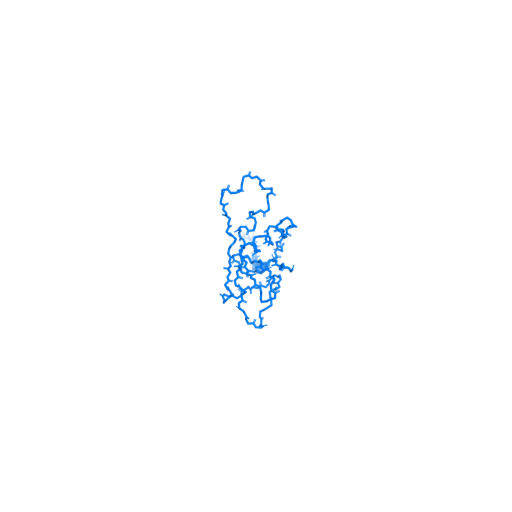1.631 -14.045 1.00 67.56 89 ARG A CA 1
ATOM 661 C C . ARG A 1 89 ? -3.304 0.443 -13.889 1.00 67.56 89 ARG A C 1
ATOM 663 O O . ARG A 1 89 ? -4.515 0.615 -13.826 1.00 67.56 89 ARG A O 1
ATOM 670 N N . SER A 1 90 ? -2.723 -0.748 -13.859 1.00 73.44 90 SER A N 1
ATOM 671 C CA . SER A 1 90 ? -3.467 -1.999 -13.771 1.00 73.44 90 SER A CA 1
ATOM 672 C C . SER A 1 90 ? -3.704 -2.432 -12.324 1.00 73.44 90 SER A C 1
ATOM 674 O O . SER A 1 90 ? -4.301 -3.478 -12.104 1.00 73.44 90 SER A O 1
ATOM 676 N N . MET A 1 91 ? -3.233 -1.671 -11.333 1.00 83.69 91 MET A N 1
ATOM 677 C CA . MET A 1 91 ? -3.413 -1.986 -9.920 1.00 83.69 91 MET A CA 1
ATOM 678 C C . MET A 1 91 ? -4.619 -1.256 -9.339 1.00 83.69 91 MET A C 1
ATOM 680 O O . MET A 1 91 ? -4.923 -0.110 -9.674 1.00 83.69 91 MET A O 1
ATOM 684 N N . LEU A 1 92 ? -5.283 -1.936 -8.414 1.00 91.12 92 LEU A N 1
ATOM 685 C CA . LEU A 1 92 ? -6.250 -1.335 -7.516 1.00 91.12 92 LEU A CA 1
ATOM 686 C C . LEU A 1 92 ? -5.545 -0.892 -6.235 1.00 91.12 92 LEU A C 1
ATOM 688 O O . LEU A 1 92 ? -4.484 -1.415 -5.891 1.00 91.12 92 LEU A O 1
ATOM 692 N N . TYR A 1 93 ? -6.134 0.043 -5.502 1.00 93.19 93 TYR A N 1
ATOM 693 C CA . TYR A 1 93 ? -5.606 0.449 -4.207 1.00 93.19 93 TYR A CA 1
ATOM 694 C C . TYR A 1 93 ? -6.695 0.828 -3.207 1.00 93.19 93 TYR A C 1
ATOM 696 O O . TYR A 1 93 ? -7.807 1.210 -3.570 1.00 93.19 93 TYR A O 1
ATOM 704 N N . PHE A 1 94 ? -6.358 0.763 -1.926 1.00 94.38 94 PHE A N 1
ATOM 705 C CA . PHE A 1 94 ? -7.134 1.388 -0.858 1.00 94.38 94 PHE A CA 1
ATOM 706 C C . PHE A 1 94 ? -6.198 1.968 0.201 1.00 94.38 94 PHE A C 1
ATOM 708 O O . PHE A 1 94 ? -5.017 1.621 0.254 1.00 94.38 94 PHE A O 1
ATOM 715 N N . VAL A 1 95 ? -6.729 2.862 1.033 1.00 94.19 95 VAL A N 1
ATOM 716 C CA . VAL A 1 95 ? -5.992 3.462 2.150 1.00 94.19 95 VAL A CA 1
ATOM 717 C C . VAL A 1 95 ? -6.483 2.842 3.452 1.00 94.19 95 VAL A C 1
ATOM 719 O O . VAL A 1 95 ? -7.689 2.737 3.664 1.00 94.19 95 VAL A O 1
ATOM 722 N N . THR A 1 96 ? -5.580 2.393 4.316 1.00 93.31 96 THR A N 1
ATOM 723 C CA . THR A 1 96 ? -5.941 1.829 5.624 1.00 93.31 96 THR A CA 1
ATOM 724 C C . THR A 1 96 ? -6.349 2.935 6.608 1.00 93.31 96 THR A C 1
ATOM 726 O O . THR A 1 96 ? -5.980 4.099 6.428 1.00 93.31 96 THR A O 1
ATOM 729 N N . PRO A 1 97 ? -7.027 2.603 7.722 1.00 91.44 97 PRO A N 1
ATOM 730 C CA . PRO A 1 97 ? -7.237 3.544 8.827 1.00 91.44 97 PRO A CA 1
ATOM 731 C C . PRO A 1 97 ? -5.932 4.097 9.424 1.00 91.44 97 PRO A C 1
ATOM 733 O O . PRO A 1 97 ? -5.922 5.175 10.006 1.00 91.44 97 PRO A O 1
ATOM 736 N N . THR A 1 98 ? -4.821 3.375 9.251 1.00 90.88 98 THR A N 1
ATOM 737 C CA . THR A 1 98 ? -3.463 3.779 9.647 1.00 90.88 98 THR A CA 1
ATOM 738 C C . THR A 1 98 ? -2.729 4.587 8.567 1.00 90.88 98 THR A C 1
ATOM 740 O O . THR A 1 98 ? -1.519 4.760 8.668 1.00 90.88 98 THR A O 1
ATOM 743 N N . GLN A 1 99 ? -3.441 5.082 7.545 1.00 88.75 99 GLN A N 1
ATOM 744 C CA . GLN A 1 99 ? -2.917 5.892 6.433 1.00 88.75 99 GLN A CA 1
ATOM 745 C C . GLN A 1 99 ? -1.893 5.188 5.525 1.00 88.75 99 GLN A C 1
ATOM 747 O O . GLN A 1 99 ? -1.143 5.841 4.804 1.00 88.75 99 GLN A O 1
ATOM 752 N N . GLN A 1 100 ? -1.884 3.857 5.500 1.00 92.75 100 GLN A N 1
ATOM 753 C CA . GLN A 1 100 ? -1.050 3.081 4.580 1.00 92.75 100 GLN A CA 1
ATOM 754 C C . GLN A 1 100 ? -1.763 2.924 3.240 1.00 92.75 100 GLN A C 1
ATOM 756 O O . GLN A 1 100 ? -2.977 2.724 3.205 1.00 92.75 100 GLN A O 1
ATOM 761 N N . THR A 1 101 ? -1.019 2.961 2.136 1.00 92.88 101 THR A N 1
ATOM 762 C CA . THR A 1 101 ? -1.575 2.663 0.807 1.00 92.88 101 THR A CA 1
ATOM 763 C C . THR A 1 101 ? -1.317 1.204 0.467 1.00 92.88 101 THR A C 1
ATOM 765 O O . THR A 1 101 ? -0.170 0.764 0.410 1.00 92.88 101 THR A O 1
ATOM 768 N N . VAL A 1 102 ? -2.378 0.446 0.219 1.00 93.94 102 VAL A N 1
ATOM 769 C CA . VAL A 1 102 ? -2.297 -0.981 -0.102 1.00 93.94 102 VAL A CA 1
ATOM 770 C C . VAL A 1 102 ? -2.598 -1.167 -1.579 1.00 93.94 102 VAL A C 1
ATOM 772 O O . VAL A 1 102 ? -3.662 -0.758 -2.040 1.00 93.94 102 VAL A O 1
ATOM 775 N N . LEU A 1 103 ? -1.673 -1.788 -2.313 1.00 92.88 103 LEU A N 1
ATOM 776 C CA . LEU A 1 103 ? -1.849 -2.127 -3.723 1.00 92.88 103 LEU A CA 1
ATOM 777 C C . LEU A 1 103 ? -2.404 -3.538 -3.859 1.00 92.88 103 LEU A C 1
ATOM 779 O O . LEU A 1 103 ? -1.948 -4.476 -3.196 1.00 92.88 103 LEU A O 1
ATOM 783 N N . VAL A 1 104 ? -3.365 -3.680 -4.758 1.00 92.56 104 VAL A N 1
ATOM 784 C CA . VAL A 1 104 ? -4.183 -4.872 -4.919 1.00 92.56 104 VAL A CA 1
ATOM 785 C C . VAL A 1 104 ? -4.259 -5.236 -6.395 1.00 92.56 104 VAL A C 1
ATOM 787 O O . VAL A 1 104 ? -4.525 -4.394 -7.251 1.00 92.56 104 VAL A O 1
ATOM 790 N N . GLU A 1 105 ? -4.042 -6.506 -6.709 1.00 90.38 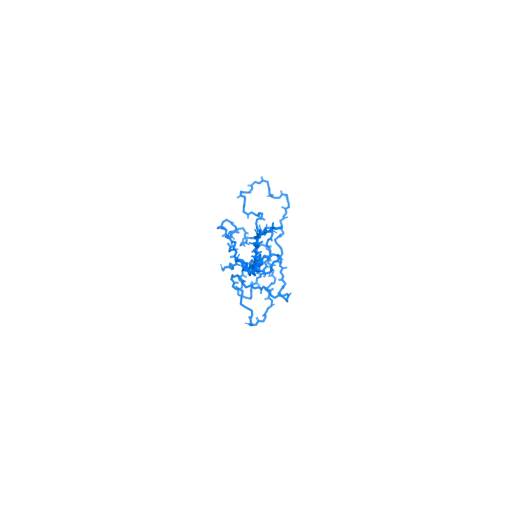105 GLU A N 1
ATOM 791 C CA . GLU A 1 105 ? -4.209 -7.010 -8.067 1.00 90.38 105 GLU A CA 1
ATOM 792 C C . GLU A 1 105 ? -5.712 -7.131 -8.408 1.00 90.38 105 GLU A C 1
ATOM 794 O O . GLU A 1 105 ? -6.444 -7.791 -7.666 1.00 90.38 105 GLU A O 1
ATOM 799 N N . PRO A 1 106 ? -6.209 -6.548 -9.517 1.00 86.06 106 PRO A N 1
ATOM 800 C CA . PRO A 1 106 ? -7.638 -6.545 -9.851 1.00 86.06 106 PRO A CA 1
ATOM 801 C C . PRO A 1 106 ? -8.217 -7.938 -10.119 1.00 86.06 106 PRO A C 1
ATOM 803 O O . PRO A 1 106 ? -9.399 -8.155 -9.872 1.00 86.06 106 PRO A O 1
ATOM 806 N N . GLY A 1 107 ? -7.403 -8.876 -10.616 1.00 87.12 107 GLY A N 1
ATOM 807 C CA . GLY A 1 107 ? -7.858 -10.221 -10.973 1.00 87.12 107 GLY A CA 1
ATOM 808 C C . GLY A 1 107 ? -8.074 -11.125 -9.761 1.00 87.12 107 GLY A C 1
ATOM 809 O O . GLY A 1 107 ? -9.067 -11.843 -9.693 1.00 87.12 107 GLY A O 1
ATOM 810 N N . THR A 1 108 ? -7.161 -11.084 -8.790 1.00 90.25 108 THR A N 1
ATOM 811 C CA . THR A 1 108 ? -7.194 -11.982 -7.622 1.00 90.25 108 THR A CA 1
ATOM 812 C C . THR A 1 108 ? -7.604 -11.294 -6.323 1.00 90.25 108 THR A C 1
ATOM 814 O O . THR A 1 108 ? -7.738 -11.967 -5.300 1.00 90.25 108 THR A O 1
ATOM 817 N N . ARG A 1 109 ? -7.762 -9.962 -6.330 1.00 93.44 109 ARG A N 1
ATOM 818 C CA . ARG A 1 109 ? -7.888 -9.123 -5.126 1.00 93.44 109 ARG A CA 1
ATOM 819 C C . ARG A 1 109 ? -6.770 -9.373 -4.110 1.00 93.44 109 ARG A C 1
ATOM 821 O O . ARG A 1 109 ? -6.957 -9.142 -2.918 1.00 93.44 109 ARG A O 1
ATOM 828 N N . ARG A 1 110 ? -5.606 -9.859 -4.550 1.00 91.88 110 ARG A N 1
ATOM 829 C CA . ARG A 1 110 ? -4.467 -10.093 -3.661 1.00 91.88 110 ARG A CA 1
ATOM 830 C C . ARG A 1 110 ? -3.706 -8.808 -3.417 1.00 91.88 110 ARG A C 1
ATOM 832 O O . ARG A 1 110 ? -3.431 -8.058 -4.351 1.00 91.88 110 ARG A O 1
ATOM 839 N N . VAL A 1 111 ? -3.323 -8.592 -2.167 1.00 91.62 111 VAL A N 1
ATOM 840 C CA . VAL A 1 111 ? -2.379 -7.547 -1.790 1.00 91.62 111 VAL A CA 1
ATOM 841 C C . VAL A 1 111 ? -1.021 -7.896 -2.381 1.00 91.62 111 VAL A C 1
ATOM 843 O O . VAL A 1 111 ? -0.448 -8.940 -2.070 1.00 91.62 111 VAL A O 1
ATOM 846 N N . VAL A 1 112 ? -0.495 -7.017 -3.222 1.00 90.06 112 VAL A N 1
ATOM 847 C CA . VAL A 1 112 ? 0.827 -7.187 -3.843 1.00 90.06 112 VAL A CA 1
ATOM 848 C C . VAL A 1 112 ? 1.879 -6.309 -3.182 1.00 90.06 112 VAL A C 1
ATOM 850 O O . VAL A 1 112 ? 3.063 -6.630 -3.223 1.00 90.06 112 VAL A O 1
ATOM 853 N N . TYR A 1 113 ? 1.453 -5.219 -2.540 1.00 90.19 113 TYR A N 1
ATOM 854 C CA . TYR A 1 113 ? 2.354 -4.285 -1.881 1.00 90.19 113 TYR A CA 1
ATOM 855 C C . TYR A 1 113 ? 1.632 -3.463 -0.811 1.00 90.19 113 TYR A C 1
ATOM 857 O O . TYR A 1 113 ? 0.455 -3.137 -0.959 1.00 90.19 113 TYR A O 1
ATOM 865 N N . VAL A 1 114 ? 2.356 -3.099 0.247 1.00 91.50 114 VAL A N 1
ATOM 866 C CA . VAL A 1 114 ? 1.866 -2.240 1.333 1.00 91.50 114 VAL A CA 1
ATOM 867 C C . VAL A 1 114 ? 2.863 -1.110 1.525 1.00 91.50 114 VAL A C 1
ATOM 869 O O . VAL A 1 114 ? 4.002 -1.340 1.932 1.00 91.50 114 VAL A O 1
ATOM 872 N N . MET A 1 115 ? 2.427 0.103 1.216 1.00 89.06 115 MET A N 1
ATOM 873 C CA . MET A 1 115 ? 3.213 1.324 1.319 1.00 89.06 115 MET A CA 1
ATOM 874 C C . MET A 1 115 ? 2.959 1.977 2.677 1.00 89.06 115 MET A C 1
ATOM 876 O O . MET A 1 115 ? 1.802 2.157 3.067 1.00 89.06 115 MET A O 1
ATOM 880 N N . ARG A 1 116 ? 4.040 2.284 3.393 1.00 85.19 116 ARG A N 1
ATOM 881 C CA . ARG A 1 116 ? 4.031 2.833 4.752 1.00 85.19 116 ARG A CA 1
ATOM 882 C C . ARG A 1 116 ? 4.596 4.240 4.784 1.00 85.19 116 ARG A C 1
ATOM 884 O O . ARG A 1 116 ? 5.469 4.518 3.933 1.00 85.19 116 ARG A O 1
#

Radius of gyration: 23.99 Å; chains: 1; bounding box: 28×90×48 Å